Protein AF-A0A8H4C7V3-F1 (afdb_monomer)

Foldseek 3Di:
DWPKAWDDWDADPVLFKIWTWIDTPNDIDIDIAGDDVVDQQDDLSQQQSCQVSVPDDPDCVSHDPHPVRNVVVD

Structure (mmCIF, N/CA/C/O backbone):
data_AF-A0A8H4C7V3-F1
#
_entry.id   AF-A0A8H4C7V3-F1
#
loop_
_atom_site.group_PDB
_atom_site.id
_atom_site.type_symbol
_atom_site.label_atom_id
_atom_site.label_alt_id
_atom_site.label_comp_id
_atom_site.label_asym_id
_atom_site.label_entity_id
_atom_site.label_seq_id
_atom_site.pdbx_PDB_ins_code
_atom_site.Cartn_x
_atom_site.Cartn_y
_atom_site.Cartn_z
_atom_site.occupancy
_atom_site.B_iso_or_equiv
_atom_site.auth_seq_id
_atom_site.auth_comp_id
_atom_site.auth_asym_id
_atom_site.auth_atom_id
_atom_site.pdbx_PDB_model_num
ATOM 1 N N . MET A 1 1 ? 5.234 -3.458 -25.476 1.00 48.31 1 MET A N 1
ATOM 2 C CA . MET A 1 1 ? 5.279 -3.921 -24.077 1.00 48.31 1 MET A CA 1
ATOM 3 C C . MET A 1 1 ? 5.357 -2.663 -23.238 1.00 48.31 1 MET A C 1
ATOM 5 O O . MET A 1 1 ? 6.242 -1.866 -23.505 1.00 48.31 1 MET A O 1
ATOM 9 N N . ASN A 1 2 ? 4.370 -2.401 -22.381 1.00 56.72 2 ASN A N 1
ATOM 10 C CA . ASN A 1 2 ? 4.476 -1.301 -21.422 1.00 56.72 2 ASN A CA 1
ATOM 11 C C . ASN A 1 2 ? 5.353 -1.822 -20.283 1.00 56.72 2 ASN A C 1
ATOM 13 O O . ASN A 1 2 ? 4.882 -2.645 -19.502 1.00 56.72 2 ASN A O 1
ATOM 17 N N . ASP A 1 3 ? 6.611 -1.390 -20.239 1.00 62.50 3 ASP A N 1
ATOM 18 C CA . ASP A 1 3 ? 7.516 -1.652 -19.119 1.00 62.50 3 ASP A CA 1
ATOM 19 C C . ASP A 1 3 ? 7.094 -0.754 -17.956 1.00 62.50 3 ASP A C 1
ATOM 21 O O . ASP A 1 3 ? 7.553 0.378 -17.822 1.00 62.50 3 ASP A O 1
ATOM 25 N N . PHE A 1 4 ? 6.119 -1.220 -17.176 1.00 60.75 4 PHE A N 1
ATOM 26 C CA . PHE A 1 4 ? 5.800 -0.642 -15.878 1.00 60.75 4 PHE A CA 1
ATOM 27 C C . PHE A 1 4 ? 6.484 -1.487 -14.809 1.00 60.75 4 PHE A C 1
ATOM 29 O O . PHE A 1 4 ? 6.211 -2.681 -14.689 1.00 60.75 4 PHE A O 1
ATOM 36 N N . HIS A 1 5 ? 7.376 -0.862 -14.049 1.00 63.84 5 HIS A N 1
ATOM 37 C CA . HIS A 1 5 ? 8.099 -1.490 -12.958 1.00 63.84 5 HIS A CA 1
ATOM 38 C C . HIS A 1 5 ? 7.611 -0.905 -11.631 1.00 63.84 5 HIS A C 1
ATOM 40 O O . HIS A 1 5 ? 7.742 0.307 -11.426 1.00 63.84 5 HIS A O 1
ATOM 46 N N . PRO A 1 6 ? 7.049 -1.724 -10.725 1.00 67.06 6 PRO A N 1
ATOM 47 C CA . PRO A 1 6 ? 6.810 -1.282 -9.360 1.00 67.06 6 PRO A CA 1
ATOM 48 C C . PRO A 1 6 ? 8.163 -0.976 -8.704 1.00 67.06 6 PRO A C 1
ATOM 50 O O . PRO A 1 6 ? 9.055 -1.822 -8.692 1.00 67.06 6 PRO A O 1
ATOM 53 N N . GLU A 1 7 ? 8.326 0.244 -8.192 1.00 75.00 7 GLU A N 1
ATOM 54 C CA . GLU A 1 7 ? 9.578 0.690 -7.573 1.00 75.00 7 GLU A CA 1
ATOM 55 C C . GLU A 1 7 ? 9.469 0.650 -6.054 1.00 75.00 7 GLU A C 1
ATOM 57 O O . GLU A 1 7 ? 10.195 -0.109 -5.416 1.00 75.00 7 GLU A O 1
ATOM 62 N N . TRP A 1 8 ? 8.550 1.426 -5.471 1.00 80.94 8 TRP A N 1
ATOM 63 C CA . TRP A 1 8 ? 8.497 1.654 -4.025 1.00 80.94 8 TRP A CA 1
ATOM 64 C C . TRP A 1 8 ? 7.073 1.691 -3.473 1.00 80.94 8 TRP A C 1
ATOM 66 O O . TRP A 1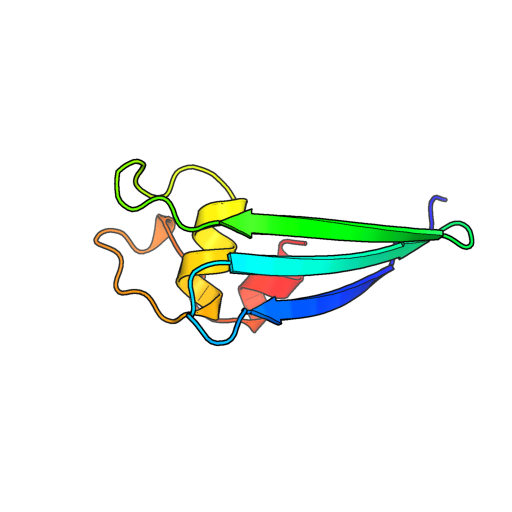 8 ? 6.149 2.189 -4.112 1.00 80.94 8 TRP A O 1
ATOM 76 N N . ILE A 1 9 ? 6.927 1.195 -2.242 1.00 81.06 9 ILE A N 1
ATOM 77 C CA . ILE A 1 9 ? 5.718 1.318 -1.422 1.00 81.06 9 ILE A CA 1
ATOM 78 C C . ILE A 1 9 ? 6.142 1.859 -0.058 1.00 81.06 9 ILE A C 1
ATOM 80 O O . ILE A 1 9 ? 7.041 1.290 0.565 1.00 81.06 9 ILE A O 1
ATOM 84 N N . TRP A 1 10 ? 5.515 2.943 0.401 1.00 84.25 10 TRP A N 1
ATOM 85 C CA . TRP A 1 10 ? 5.805 3.563 1.699 1.00 84.25 10 TRP A CA 1
ATOM 86 C C . TRP A 1 10 ? 4.545 4.155 2.337 1.00 84.25 10 TRP A C 1
ATOM 88 O O . TRP A 1 10 ? 3.568 4.426 1.643 1.00 84.25 10 TRP A O 1
ATOM 98 N N . GLY A 1 11 ? 4.563 4.326 3.658 1.00 82.50 11 GLY A N 1
ATOM 99 C CA . GLY A 1 11 ? 3.500 4.991 4.417 1.00 82.50 11 GLY A CA 1
ATOM 100 C C . GLY A 1 11 ? 3.877 6.422 4.800 1.00 82.50 11 GLY A C 1
ATOM 101 O O . GLY A 1 11 ? 5.051 6.791 4.735 1.00 82.50 11 GLY A O 1
ATOM 102 N N . ASP A 1 12 ? 2.891 7.224 5.195 1.00 84.12 12 ASP A N 1
ATOM 103 C CA . ASP A 1 12 ? 3.124 8.472 5.926 1.00 84.12 12 ASP A CA 1
ATOM 104 C C . ASP A 1 12 ? 3.452 8.215 7.407 1.00 84.12 12 ASP A C 1
ATOM 106 O O . ASP A 1 12 ? 3.171 7.148 7.953 1.00 84.12 12 ASP A O 1
ATOM 110 N N . ASP A 1 13 ? 4.012 9.224 8.078 1.00 85.06 13 ASP A N 1
ATOM 111 C CA . ASP A 1 13 ? 4.399 9.132 9.496 1.00 85.06 13 ASP A CA 1
ATOM 112 C C . ASP A 1 13 ? 3.204 8.893 10.436 1.00 85.06 13 ASP A C 1
ATOM 114 O O . ASP A 1 13 ? 3.373 8.394 11.545 1.00 85.06 13 ASP A O 1
ATOM 118 N N . ALA A 1 14 ? 1.998 9.286 10.014 1.00 80.38 14 ALA A N 1
ATOM 119 C CA . ALA A 1 14 ? 0.770 9.101 10.780 1.00 80.38 14 ALA A CA 1
ATOM 120 C C . ALA A 1 14 ? 0.122 7.720 10.568 1.00 80.38 14 ALA A C 1
ATOM 122 O O . ALA A 1 14 ? -0.893 7.439 11.202 1.00 80.38 14 ALA A O 1
ATOM 123 N N . GLU A 1 15 ? 0.681 6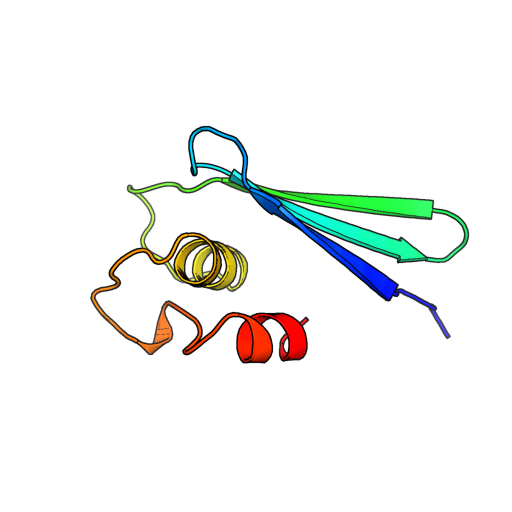.883 9.686 1.00 75.88 15 GLU A N 1
ATOM 124 C CA . GLU A 1 15 ? 0.169 5.552 9.335 1.00 75.88 15 GLU A CA 1
ATOM 125 C C . GLU A 1 15 ? -1.281 5.561 8.817 1.00 75.88 15 GLU A C 1
ATOM 127 O O . GLU A 1 15 ? -2.073 4.648 9.054 1.00 75.88 15 GLU A O 1
ATOM 132 N N . THR A 1 16 ? -1.646 6.619 8.092 1.00 76.75 16 THR A N 1
ATOM 133 C CA . THR A 1 16 ? -2.988 6.809 7.529 1.00 76.75 16 THR A CA 1
ATOM 134 C C . THR A 1 16 ? -3.030 6.688 6.017 1.00 76.75 16 THR A C 1
ATOM 136 O O . THR A 1 16 ? -4.112 6.506 5.461 1.00 76.75 16 THR A O 1
ATOM 139 N N . THR A 1 17 ? -1.895 6.809 5.328 1.00 80.56 17 THR A N 1
ATOM 140 C CA . THR A 1 17 ? -1.841 6.809 3.866 1.00 80.56 17 THR A CA 1
ATOM 141 C C . THR A 1 17 ? -0.667 5.986 3.355 1.00 80.56 17 THR A C 1
ATOM 143 O O . THR A 1 17 ? 0.476 6.216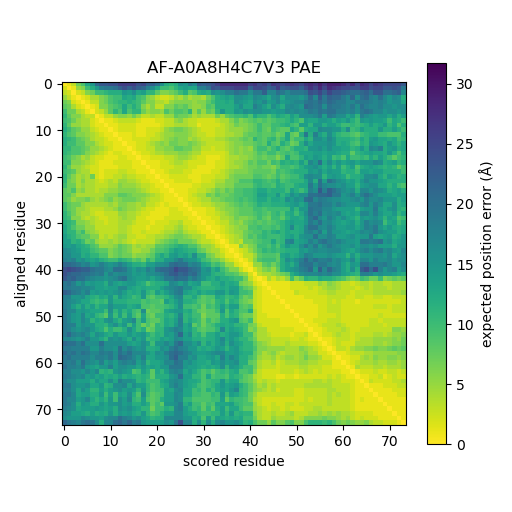 3.739 1.00 80.56 17 THR A O 1
ATOM 146 N N . VAL A 1 18 ? -0.943 5.074 2.421 1.00 80.56 18 VAL A N 1
ATOM 147 C CA . VAL A 1 18 ? 0.078 4.334 1.671 1.00 80.56 18 VAL A CA 1
ATOM 148 C C . VAL A 1 18 ? 0.265 4.960 0.303 1.00 80.56 18 VAL A C 1
ATOM 150 O O . VAL A 1 18 ? -0.700 5.287 -0.385 1.00 80.56 18 VAL A O 1
ATOM 153 N N . PHE A 1 19 ? 1.513 5.058 -0.123 1.00 84.19 19 PHE A N 1
ATOM 154 C CA . PHE A 1 19 ? 1.902 5.450 -1.462 1.00 84.19 19 PHE A CA 1
ATOM 155 C C . PHE A 1 19 ? 2.492 4.252 -2.196 1.00 84.19 19 PHE A C 1
ATOM 157 O O . PHE A 1 19 ? 3.265 3.484 -1.625 1.00 84.19 19 PHE A O 1
ATOM 164 N N . ALA A 1 20 ? 2.144 4.108 -3.470 1.00 84.00 20 ALA A N 1
ATOM 165 C CA . ALA A 1 20 ? 2.764 3.155 -4.378 1.00 84.00 20 ALA A CA 1
ATOM 166 C C . ALA A 1 20 ? 3.288 3.902 -5.601 1.00 84.00 20 ALA A C 1
ATOM 168 O O . ALA A 1 20 ? 2.538 4.612 -6.272 1.00 84.00 20 ALA A O 1
ATOM 169 N N . GLN A 1 21 ? 4.571 3.730 -5.888 1.00 86.69 21 GLN A N 1
ATOM 170 C CA . GLN A 1 21 ? 5.248 4.311 -7.035 1.00 86.69 21 GLN A CA 1
ATOM 171 C C . GLN A 1 21 ? 5.602 3.221 -8.035 1.00 86.69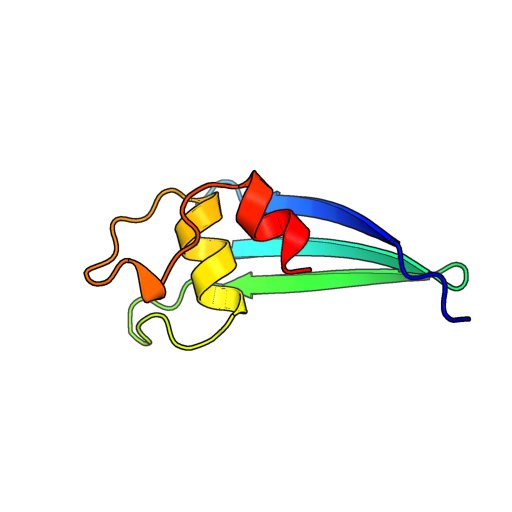 21 GLN A C 1
ATOM 173 O O . GLN A 1 21 ? 6.191 2.199 -7.678 1.00 86.69 21 GLN A O 1
ATOM 178 N N . GLY A 1 22 ? 5.317 3.489 -9.305 1.00 82.94 22 GLY A N 1
ATOM 179 C CA . GLY A 1 22 ? 5.902 2.735 -10.401 1.00 82.94 22 GLY A CA 1
ATOM 180 C C . GLY A 1 22 ? 6.452 3.648 -11.484 1.00 82.94 22 GLY A C 1
ATOM 181 O O . GLY A 1 22 ? 5.956 4.758 -11.709 1.00 82.94 22 GLY A O 1
ATOM 182 N N . TYR A 1 23 ? 7.491 3.156 -12.145 1.00 81.19 23 TYR A N 1
ATOM 183 C CA . TYR A 1 23 ? 8.159 3.821 -13.251 1.00 81.19 23 TYR A CA 1
ATOM 184 C C . TYR A 1 23 ? 7.858 3.089 -14.556 1.00 81.19 23 TYR A C 1
ATOM 186 O O . TYR A 1 23 ? 7.904 1.862 -14.617 1.00 81.19 23 TYR A O 1
ATOM 194 N N . GLY A 1 24 ? 7.564 3.836 -15.614 1.00 80.75 24 GLY A N 1
ATOM 195 C CA . GLY A 1 24 ? 7.409 3.271 -16.947 1.00 80.75 24 GLY A CA 1
ATOM 196 C C . GLY A 1 24 ? 7.236 4.335 -18.019 1.00 80.75 24 GLY A C 1
ATOM 197 O O . GLY A 1 24 ? 6.661 5.394 -17.767 1.00 80.75 24 GLY A O 1
ATOM 198 N N . ASN A 1 25 ? 7.719 4.054 -19.232 1.00 84.12 25 ASN A N 1
ATOM 199 C CA . ASN A 1 25 ? 7.701 4.996 -20.363 1.00 84.12 25 ASN A CA 1
ATOM 200 C C . ASN A 1 25 ? 8.298 6.380 -20.017 1.00 84.12 25 ASN A C 1
ATOM 202 O O . ASN A 1 25 ? 7.702 7.408 -20.347 1.00 84.12 25 ASN A O 1
ATOM 206 N N . ASP A 1 26 ? 9.434 6.406 -19.312 1.00 83.81 26 ASP A N 1
ATOM 207 C CA . ASP A 1 26 ? 10.106 7.625 -18.826 1.00 83.81 26 ASP A CA 1
ATOM 208 C C . ASP A 1 26 ? 9.238 8.534 -17.944 1.00 83.81 26 ASP A C 1
ATOM 210 O O . ASP A 1 26 ? 9.403 9.755 -17.896 1.00 83.81 26 ASP A O 1
ATOM 214 N N . ARG A 1 27 ? 8.272 7.935 -17.242 1.00 77.44 27 ARG A N 1
ATOM 215 C CA . ARG A 1 27 ? 7.356 8.624 -16.333 1.00 77.44 27 ARG A CA 1
ATOM 216 C C . ARG A 1 27 ? 7.248 7.878 -15.016 1.00 77.44 27 ARG A C 1
ATOM 218 O O . ARG A 1 27 ? 7.297 6.652 -14.972 1.00 77.44 27 ARG A O 1
ATOM 225 N N . THR A 1 28 ? 6.994 8.641 -13.964 1.00 84.06 28 THR A N 1
ATOM 226 C CA . THR A 1 28 ? 6.664 8.121 -12.639 1.00 84.06 28 THR A CA 1
ATOM 227 C C . THR A 1 28 ? 5.179 8.325 -12.381 1.00 84.06 28 THR A C 1
ATOM 229 O O . THR A 1 28 ? 4.658 9.426 -12.569 1.00 84.06 28 THR A O 1
ATOM 232 N N . ILE A 1 29 ? 4.496 7.271 -11.939 1.00 77.94 29 ILE A N 1
ATOM 233 C CA . ILE A 1 29 ? 3.127 7.347 -11.432 1.00 77.94 29 ILE A CA 1
ATOM 234 C C . ILE A 1 29 ? 3.170 7.016 -9.946 1.00 77.94 29 ILE A C 1
ATOM 236 O O . ILE A 1 29 ? 3.760 6.012 -9.553 1.00 77.94 29 ILE A O 1
ATOM 240 N N . ILE A 1 30 ? 2.538 7.864 -9.137 1.00 82.94 30 ILE A N 1
ATOM 241 C CA . ILE A 1 30 ? 2.368 7.648 -7.703 1.00 82.94 30 ILE A CA 1
ATOM 242 C C . ILE A 1 30 ? 0.872 7.553 -7.426 1.00 82.94 30 ILE A C 1
ATOM 244 O O . ILE A 1 30 ? 0.111 8.459 -7.766 1.00 82.94 30 ILE A O 1
ATOM 248 N N . PHE A 1 31 ? 0.459 6.455 -6.809 1.00 79.69 31 PHE A N 1
ATOM 249 C CA . PHE A 1 31 ? -0.875 6.271 -6.255 1.00 79.69 31 PHE A CA 1
ATOM 250 C C . PHE A 1 31 ? -0.814 6.494 -4.747 1.00 79.69 31 PHE A C 1
ATOM 252 O O . PHE A 1 31 ? 0.152 6.076 -4.114 1.00 79.69 31 PHE A O 1
ATOM 259 N N . SER A 1 32 ? -1.837 7.127 -4.173 1.00 79.50 32 SER A N 1
ATOM 260 C CA . SER A 1 32 ? -1.986 7.271 -2.724 1.00 79.50 32 SER A CA 1
ATOM 261 C C . SER A 1 32 ? -3.316 6.686 -2.265 1.00 79.50 32 SER A C 1
ATOM 263 O O . SER A 1 32 ? -4.357 6.960 -2.867 1.00 79.50 32 SER A O 1
ATOM 265 N N . PHE A 1 33 ? -3.289 5.932 -1.176 1.00 74.50 33 PHE A N 1
ATOM 266 C CA . PHE A 1 33 ? -4.431 5.224 -0.616 1.00 74.50 33 PHE A CA 1
ATOM 267 C C . PHE A 1 33 ? -4.579 5.614 0.850 1.00 74.50 33 PHE A C 1
ATOM 269 O O . PHE A 1 33 ? -3.704 5.302 1.651 1.00 74.50 33 PHE A O 1
ATOM 276 N N . SER A 1 34 ? -5.666 6.297 1.203 1.00 73.12 34 SER A N 1
ATOM 277 C CA . SER A 1 34 ? -5.910 6.739 2.579 1.00 73.12 34 SER A CA 1
ATOM 278 C C . SER A 1 34 ? -6.855 5.787 3.307 1.00 73.12 34 SER A C 1
ATOM 280 O O . SER A 1 34 ? -7.878 5.369 2.761 1.00 73.12 34 SER A O 1
ATOM 282 N N . LEU A 1 35 ? -6.516 5.471 4.553 1.00 67.81 35 LEU A N 1
ATOM 283 C CA . LEU A 1 35 ? -7.320 4.676 5.464 1.00 67.81 35 LEU A CA 1
ATOM 284 C C . LEU A 1 35 ? -8.586 5.453 5.847 1.00 67.81 35 LEU A C 1
ATOM 286 O O . LEU A 1 35 ? -8.530 6.472 6.533 1.00 67.81 35 LEU A O 1
ATOM 290 N N . ASP A 1 36 ? -9.744 4.952 5.426 1.00 70.00 36 ASP A N 1
ATOM 291 C CA . ASP A 1 36 ? -11.050 5.429 5.880 1.00 70.00 36 ASP A CA 1
ATOM 292 C C . ASP A 1 36 ? -11.677 4.364 6.783 1.00 70.00 36 ASP A C 1
ATOM 294 O O . ASP A 1 36 ? -12.261 3.390 6.309 1.00 70.00 36 ASP A O 1
ATOM 298 N N . ALA A 1 37 ? -11.570 4.558 8.100 1.00 65.81 37 ALA A N 1
ATOM 299 C CA . ALA A 1 37 ? -12.095 3.625 9.099 1.00 65.81 37 ALA A CA 1
ATOM 300 C C . ALA A 1 37 ? -13.625 3.435 9.019 1.00 65.81 37 ALA A C 1
ATOM 302 O O . ALA A 1 37 ? -14.150 2.449 9.531 1.00 65.81 37 ALA A O 1
ATOM 303 N N . SER A 1 38 ? -14.351 4.350 8.363 1.00 66.06 38 SER A N 1
ATOM 304 C CA . SER A 1 38 ? -15.796 4.220 8.138 1.00 66.06 38 SER A CA 1
ATOM 305 C C . SER A 1 38 ? -16.149 3.320 6.945 1.00 66.06 38 SER A C 1
ATOM 307 O O . SER A 1 38 ? -17.312 2.945 6.778 1.00 66.06 38 SER A O 1
ATOM 309 N N . LYS A 1 39 ? -15.156 2.946 6.125 1.00 59.91 39 LYS A N 1
ATOM 310 C CA . LYS A 1 39 ? -15.300 2.088 4.944 1.00 59.91 39 LYS A CA 1
ATOM 311 C C . LYS A 1 39 ? -14.414 0.841 5.086 1.00 59.91 39 LYS A C 1
ATOM 313 O O . LYS A 1 39 ? -13.265 0.855 4.640 1.00 59.91 39 LYS A O 1
ATOM 318 N N . PRO A 1 40 ? -14.927 -0.245 5.698 1.00 54.69 40 PRO A N 1
ATOM 319 C CA . PRO A 1 40 ? -14.135 -1.442 5.965 1.00 54.69 40 PRO A CA 1
ATOM 320 C C . PRO A 1 40 ? -13.559 -2.075 4.680 1.00 54.69 40 PRO A C 1
ATOM 322 O O . PRO A 1 40 ? -14.119 -1.896 3.590 1.00 54.69 40 PRO A O 1
ATOM 325 N N . PRO A 1 41 ? -12.429 -2.802 4.786 1.00 54.81 41 PRO A N 1
ATOM 326 C CA . PRO A 1 41 ? -11.585 -3.165 3.652 1.00 54.81 41 PRO A CA 1
ATOM 327 C C . PRO A 1 41 ? -12.335 -4.080 2.685 1.00 54.81 41 PRO A C 1
ATOM 329 O O . PRO A 1 41 ? -12.701 -5.200 3.024 1.00 54.81 41 PRO A O 1
ATOM 332 N N . THR A 1 42 ? -12.607 -3.570 1.489 1.00 62.03 42 THR A N 1
ATOM 333 C CA . THR A 1 42 ? -13.209 -4.330 0.378 1.00 62.03 42 THR A CA 1
ATOM 334 C C . THR A 1 42 ? -12.527 -4.036 -0.958 1.00 62.03 42 THR A C 1
ATOM 336 O O . THR A 1 42 ? -12.777 -4.724 -1.945 1.00 62.03 42 THR A O 1
ATOM 339 N N . SER A 1 43 ? -11.647 -3.030 -1.011 1.00 69.19 43 SER A N 1
ATOM 340 C CA . SER A 1 43 ? -10.819 -2.717 -2.174 1.00 69.19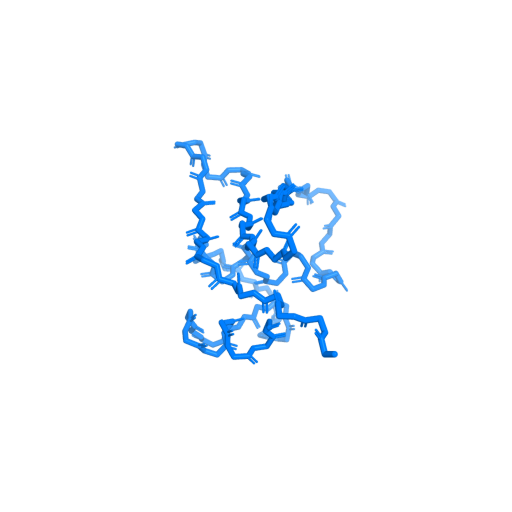 43 SER A CA 1
ATOM 341 C C . SER A 1 43 ? -9.400 -3.256 -1.972 1.00 69.19 43 SER A C 1
ATOM 343 O O . SER A 1 43 ? -8.870 -3.224 -0.861 1.00 69.19 43 SER A O 1
ATOM 345 N N . LEU A 1 44 ? -8.759 -3.696 -3.062 1.00 71.00 44 LEU A N 1
ATOM 346 C CA . LEU A 1 44 ? -7.355 -4.140 -3.080 1.00 71.00 44 LEU A CA 1
ATOM 347 C C . LEU A 1 44 ? -6.416 -3.123 -2.404 1.00 71.00 44 LEU A C 1
ATOM 349 O O . LEU A 1 44 ? -5.520 -3.502 -1.658 1.00 71.00 44 LEU A O 1
ATOM 353 N N . ALA A 1 45 ? -6.681 -1.830 -2.602 1.00 68.31 45 ALA A N 1
ATOM 354 C CA . ALA A 1 45 ? -5.975 -0.734 -1.944 1.00 68.31 45 ALA A CA 1
ATOM 355 C C . ALA A 1 45 ? -6.023 -0.824 -0.409 1.00 68.31 45 ALA A C 1
ATOM 357 O O . ALA A 1 45 ? -5.004 -0.660 0.256 1.00 68.31 45 ALA A O 1
ATOM 358 N N . ASN A 1 46 ? -7.183 -1.141 0.163 1.00 71.25 46 ASN A N 1
ATOM 359 C CA . ASN A 1 46 ? -7.325 -1.247 1.611 1.00 71.25 46 ASN A CA 1
ATOM 360 C C . ASN A 1 46 ? -6.661 -2.521 2.159 1.00 71.25 46 ASN A C 1
ATOM 362 O O . ASN A 1 46 ? -6.189 -2.499 3.290 1.00 71.25 46 ASN A O 1
ATOM 366 N N . HIS A 1 47 ? -6.565 -3.597 1.366 1.00 78.25 47 HIS A N 1
ATOM 367 C CA . HIS A 1 47 ? -5.818 -4.803 1.757 1.00 78.25 47 HIS A CA 1
ATOM 368 C C . HIS A 1 47 ? -4.309 -4.534 1.797 1.00 78.25 47 HIS A C 1
ATOM 370 O O . HIS A 1 47 ? -3.617 -5.011 2.697 1.00 78.25 47 HIS A O 1
ATOM 376 N N . ILE A 1 48 ? -3.806 -3.728 0.853 1.00 77.69 48 ILE A N 1
ATOM 377 C CA . ILE A 1 48 ? -2.421 -3.239 0.853 1.00 77.69 48 ILE A CA 1
ATOM 378 C C . ILE A 1 48 ? -2.165 -2.409 2.116 1.00 77.69 48 ILE A C 1
ATOM 380 O O . ILE A 1 48 ? -1.204 -2.686 2.830 1.00 77.69 48 ILE A O 1
ATOM 384 N N . CYS A 1 49 ? -3.041 -1.450 2.445 1.00 73.19 49 CYS A N 1
ATOM 385 C CA . CYS A 1 49 ? -2.905 -0.650 3.667 1.00 73.19 49 CYS A CA 1
ATOM 386 C C . CYS A 1 49 ? -2.940 -1.509 4.939 1.00 73.19 49 CYS A C 1
ATOM 388 O O . CYS A 1 49 ? -2.080 -1.346 5.802 1.00 73.19 49 CYS A O 1
ATOM 390 N N . ALA A 1 50 ? -3.888 -2.446 5.044 1.00 79.38 50 ALA A N 1
ATOM 391 C CA . ALA A 1 50 ? -3.998 -3.331 6.200 1.00 79.38 50 ALA A CA 1
ATOM 392 C C . ALA A 1 50 ? -2.738 -4.190 6.392 1.00 79.38 50 ALA A C 1
ATOM 394 O O . ALA A 1 50 ? -2.248 -4.312 7.514 1.00 79.38 50 ALA A O 1
ATOM 395 N N . CYS A 1 51 ? -2.173 -4.730 5.305 1.00 81.81 51 CYS A N 1
ATOM 396 C CA . CYS A 1 51 ? -0.945 -5.521 5.364 1.00 81.81 51 CYS A CA 1
ATOM 397 C C . CYS A 1 51 ? 0.283 -4.669 5.709 1.00 81.81 51 CYS A C 1
ATOM 399 O O . CYS A 1 51 ? 1.079 -5.058 6.562 1.00 81.81 51 CYS A O 1
ATOM 401 N N . MET A 1 52 ? 0.442 -3.506 5.070 1.00 80.12 52 MET A N 1
ATOM 402 C CA . MET A 1 52 ? 1.618 -2.651 5.253 1.00 80.12 52 MET A CA 1
ATOM 403 C C . MET A 1 52 ? 1.709 -2.074 6.672 1.00 80.12 52 MET A C 1
ATOM 405 O O . MET A 1 52 ? 2.804 -1.990 7.222 1.00 80.12 52 MET A O 1
ATOM 409 N N . HIS A 1 53 ? 0.570 -1.713 7.267 1.00 79.12 53 HIS A N 1
ATOM 410 C CA . HIS A 1 53 ? 0.499 -1.134 8.612 1.00 79.12 53 HIS A CA 1
ATOM 411 C C . HIS A 1 53 ? 0.228 -2.166 9.718 1.00 79.12 53 HIS A C 1
ATOM 413 O O . HIS A 1 53 ? 0.105 -1.796 10.881 1.00 79.12 53 HIS A O 1
ATOM 419 N N . GLY A 1 54 ? 0.116 -3.458 9.388 1.00 80.56 54 GLY A N 1
ATOM 420 C CA . GLY A 1 54 ? -0.150 -4.507 10.379 1.00 80.56 54 GLY A CA 1
ATOM 421 C C . GLY A 1 54 ? -1.472 -4.317 11.133 1.00 80.56 54 GLY A C 1
ATOM 422 O O . GLY A 1 54 ? -1.562 -4.657 12.311 1.00 80.56 54 GLY A O 1
ATOM 423 N N . ILE A 1 55 ? -2.484 -3.748 10.473 1.00 81.38 55 ILE A N 1
ATOM 424 C CA . ILE A 1 55 ? -3.796 -3.498 11.077 1.00 81.38 55 ILE A CA 1
ATOM 425 C C . ILE A 1 55 ? -4.469 -4.845 11.351 1.00 81.38 55 ILE A C 1
ATOM 427 O O . ILE A 1 55 ? -4.608 -5.666 10.441 1.00 81.38 55 ILE A O 1
ATOM 431 N N . GLU A 1 56 ? -4.925 -5.066 12.588 1.00 82.62 56 GLU A N 1
ATOM 432 C CA . GLU A 1 56 ? -5.774 -6.217 12.897 1.00 82.62 56 GLU A CA 1
ATOM 433 C C . GLU A 1 56 ? -7.091 -6.107 12.126 1.00 82.62 56 GLU A C 1
ATOM 435 O O . GLU A 1 56 ? -7.873 -5.170 12.302 1.00 82.62 56 GLU A O 1
ATOM 440 N N . VAL A 1 57 ? -7.327 -7.086 11.257 1.00 81.12 57 VAL A N 1
ATOM 441 C CA . VAL A 1 57 ? -8.559 -7.216 10.484 1.00 81.12 57 VAL A CA 1
ATOM 442 C C . VAL A 1 57 ? -9.410 -8.345 11.049 1.00 81.12 57 VAL A C 1
ATOM 444 O O . VAL A 1 57 ? -8.908 -9.373 11.496 1.00 81.12 57 VAL A O 1
ATOM 447 N N . ASP A 1 58 ? -10.723 -8.153 11.006 1.00 81.06 58 ASP A N 1
ATOM 448 C CA . ASP A 1 58 ? -11.732 -9.121 11.446 1.00 81.06 58 ASP A CA 1
ATOM 449 C C . ASP A 1 58 ? -11.829 -10.355 10.529 1.00 81.06 58 ASP A C 1
ATOM 451 O O . ASP A 1 58 ? -12.380 -11.381 10.924 1.00 81.06 58 ASP A O 1
ATOM 455 N N . ASP A 1 59 ? -11.290 -10.260 9.312 1.00 78.56 59 ASP A N 1
ATOM 456 C CA . ASP A 1 59 ? -11.255 -11.323 8.312 1.00 78.56 59 ASP A CA 1
ATOM 457 C C . ASP A 1 59 ? -9.903 -11.308 7.583 1.00 78.56 59 ASP A C 1
ATOM 459 O O . ASP 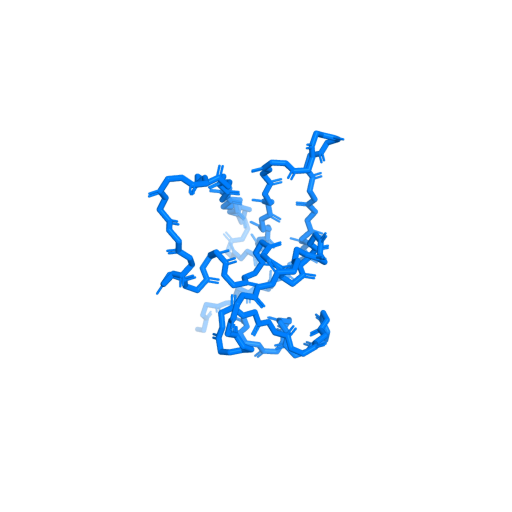A 1 59 ? -9.496 -10.291 7.021 1.00 78.56 59 ASP A O 1
ATOM 463 N N . VAL A 1 60 ? -9.212 -12.449 7.560 1.00 76.94 60 VAL A N 1
ATOM 464 C CA . VAL A 1 60 ? -7.905 -12.618 6.901 1.00 76.94 60 VAL A CA 1
ATOM 465 C C . VAL A 1 60 ? -7.935 -12.342 5.395 1.00 76.94 60 VAL A C 1
ATOM 467 O O . VAL A 1 60 ? -6.909 -11.978 4.835 1.00 76.94 60 VAL A O 1
ATOM 470 N N . SER A 1 61 ? -9.093 -12.442 4.736 1.00 79.06 61 SER A N 1
ATOM 471 C CA . SER A 1 61 ? -9.252 -12.073 3.321 1.00 79.06 61 SER A CA 1
ATOM 472 C C . SER A 1 61 ? -9.162 -10.564 3.061 1.00 79.06 61 SER A C 1
ATOM 474 O O . SER A 1 61 ? -9.031 -10.150 1.909 1.00 79.06 61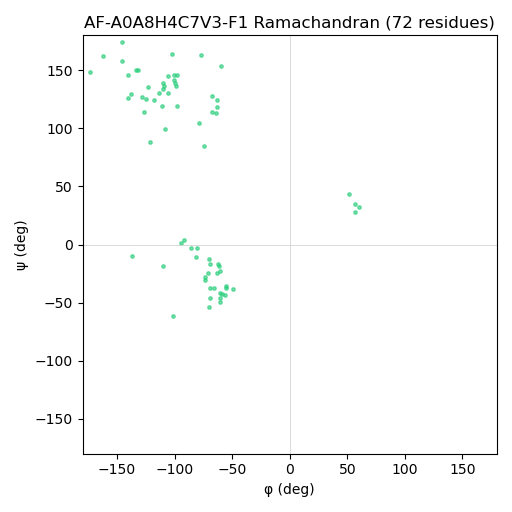 SER A O 1
ATOM 476 N N . LYS A 1 62 ? -9.204 -9.745 4.122 1.00 79.00 62 LYS A N 1
ATOM 477 C CA . LYS A 1 62 ? -9.128 -8.277 4.075 1.00 79.00 62 LYS A CA 1
ATOM 478 C C . LYS A 1 62 ? -7.706 -7.725 4.201 1.00 79.00 62 LYS A C 1
ATOM 480 O O . LYS A 1 62 ? -7.523 -6.510 4.272 1.00 79.00 62 LYS A O 1
ATOM 485 N N . SER A 1 63 ? -6.705 -8.599 4.248 1.00 83.75 63 SER A N 1
ATOM 486 C CA . SER A 1 63 ? -5.283 -8.259 4.295 1.00 83.75 63 SER A CA 1
ATOM 487 C C . SER A 1 63 ? -4.472 -9.307 3.526 1.00 83.75 63 SER A C 1
ATOM 489 O O . SER A 1 63 ? -5.009 -10.310 3.059 1.00 83.75 63 SER A O 1
ATOM 491 N N . PHE A 1 64 ? -3.171 -9.078 3.377 1.00 83.38 64 PHE A N 1
ATOM 492 C CA . PHE A 1 64 ? -2.241 -10.101 2.905 1.00 83.38 64 PHE A CA 1
ATOM 493 C C . PHE A 1 64 ? -1.534 -10.738 4.097 1.00 83.38 64 PHE A C 1
ATOM 495 O O . PHE A 1 64 ? -1.207 -10.054 5.066 1.00 83.38 64 PHE A O 1
ATOM 502 N N . GLU A 1 65 ? -1.237 -12.032 3.985 1.00 82.88 65 GLU A N 1
ATOM 503 C CA . GLU A 1 65 ? -0.546 -12.805 5.026 1.00 82.88 65 GLU A CA 1
ATOM 504 C C . GLU A 1 65 ? 0.800 -12.180 5.423 1.00 82.88 65 GLU A C 1
ATOM 506 O O . GLU A 1 65 ? 1.184 -12.179 6.590 1.00 82.88 65 GLU A O 1
ATOM 511 N N . HIS A 1 66 ? 1.502 -11.598 4.451 1.00 83.06 66 HIS A N 1
ATOM 512 C CA . HIS A 1 66 ? 2.744 -10.867 4.665 1.00 83.06 66 HIS A CA 1
ATOM 513 C C . HIS A 1 66 ? 3.073 -9.972 3.467 1.00 83.06 66 HIS A C 1
ATOM 515 O O . HIS A 1 66 ? 2.616 -10.199 2.341 1.00 83.06 66 HIS A O 1
ATOM 521 N N . SER A 1 67 ? 3.955 -8.996 3.689 1.00 76.50 67 SER A N 1
ATOM 522 C CA . SER A 1 67 ? 4.303 -7.974 2.695 1.00 76.50 67 SER A CA 1
ATOM 523 C C . SER A 1 67 ? 4.944 -8.512 1.401 1.00 76.50 67 SER A C 1
ATOM 525 O O . SER A 1 67 ? 4.980 -7.793 0.405 1.00 76.50 67 SER A O 1
ATOM 527 N N . ALA A 1 68 ? 5.452 -9.751 1.376 1.00 78.62 68 ALA A N 1
ATOM 528 C CA . ALA A 1 68 ? 5.929 -10.396 0.147 1.00 78.62 68 ALA A CA 1
ATOM 529 C C . ALA A 1 68 ? 4.758 -10.755 -0.788 1.00 78.62 68 ALA A C 1
ATOM 531 O O . ALA A 1 68 ? 4.711 -10.266 -1.910 1.00 78.62 68 ALA A O 1
ATOM 532 N N . ALA A 1 69 ? 3.762 -11.493 -0.284 1.00 76.56 69 ALA A N 1
ATOM 533 C CA . ALA A 1 69 ? 2.514 -11.794 -1.001 1.00 76.56 69 ALA A CA 1
ATOM 534 C C . ALA A 1 69 ? 1.782 -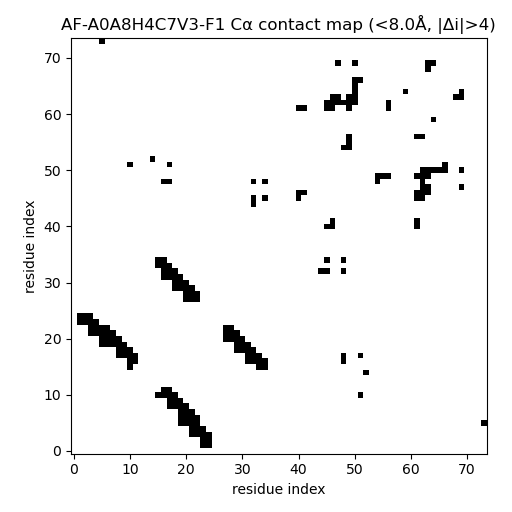10.530 -1.487 1.00 76.56 69 ALA A C 1
ATOM 536 O O . ALA A 1 69 ? 1.249 -10.511 -2.591 1.00 76.56 69 ALA A O 1
ATOM 537 N N . MET A 1 70 ? 1.798 -9.452 -0.695 1.00 81.19 70 MET A N 1
ATOM 538 C CA . MET A 1 70 ? 1.268 -8.151 -1.121 1.00 81.19 70 MET A CA 1
ATOM 539 C C . MET A 1 70 ? 1.974 -7.618 -2.380 1.00 81.19 70 MET A C 1
ATOM 541 O O . MET A 1 70 ? 1.316 -7.090 -3.269 1.00 81.19 70 MET A O 1
ATOM 545 N N . ARG A 1 71 ? 3.307 -7.746 -2.459 1.00 73.38 71 ARG A N 1
ATOM 546 C CA . ARG A 1 71 ? 4.107 -7.275 -3.603 1.00 73.38 71 ARG A CA 1
ATOM 547 C C . ARG A 1 71 ? 3.950 -8.156 -4.840 1.00 73.38 71 ARG A C 1
ATOM 549 O O . ARG A 1 71 ? 4.054 -7.632 -5.935 1.00 73.38 71 ARG A O 1
ATOM 556 N N . GLU A 1 72 ? 3.705 -9.456 -4.677 1.00 70.00 72 GLU A N 1
ATOM 557 C CA . GLU A 1 72 ? 3.438 -10.376 -5.797 1.00 70.00 72 GLU A CA 1
ATOM 558 C C . GLU A 1 72 ? 2.069 -10.146 -6.453 1.00 70.00 72 GLU A C 1
ATOM 560 O O . GLU A 1 72 ? 1.874 -10.491 -7.616 1.00 70.00 72 GLU A O 1
ATOM 565 N N . ALA A 1 73 ? 1.112 -9.582 -5.713 1.00 66.38 73 ALA A N 1
ATOM 566 C CA . ALA A 1 73 ? -0.224 -9.269 -6.214 1.00 66.38 73 ALA A CA 1
ATOM 567 C C . ALA A 1 73 ? -0.297 -7.961 -7.034 1.00 66.38 73 ALA A C 1
ATOM 569 O O . ALA A 1 73 ? -1.378 -7.621 -7.523 1.00 66.38 73 ALA A O 1
ATOM 570 N N . LEU A 1 74 ? 0.821 -7.232 -7.152 1.00 60.50 74 LEU A N 1
ATOM 571 C CA . LEU A 1 74 ? 0.979 -5.971 -7.888 1.00 60.50 74 LEU A CA 1
ATOM 572 C C . LEU A 1 74 ? 1.763 -6.187 -9.185 1.00 60.50 74 LEU A C 1
ATOM 574 O O . LEU A 1 74 ? 1.365 -5.565 -10.196 1.00 60.50 74 LEU A O 1
#

Solvent-accessible surface area (backbone atoms only — not comparable to full-atom values): 4610 Å² total; per-residue (Å²): 131,87,60,69,42,82,72,50,74,52,67,46,97,83,73,45,35,35,36,42,34,32,40,37,88,95,42,78,50,76,48,78,44,70,72,49,88,90,58,74,60,82,50,72,66,41,19,49,44,27,34,75,69,67,52,90,64,99,46,75,89,38,35,41,99,43,70,64,63,49,59,73,77,107

pLDDT: mean 75.54, std 8.59, range [48.31, 86.69]

Sequence (74 aa):
MNDFHPEWIWGDDAETTVFAQGYGNDRTIIFSFSLDASKPPTSLANHICACMHGIEVDDVSKSFEHSAAMREAL

Secondary structure (DSSP, 8-state):
---EEEEEEEE-TTSSEEEEEEEETTEEEEEEEE--TTS-S-SHHHHHHHHHTT---SSGGGS-SSHHHHHHT-

Mean predicted aligned error: 9.53 Å

Organism: Colletotrichum gloeosporioides (NCBI:txid474922)

Radius of gyration: 12.93 Å; Cα contacts (8 Å, |Δi|>4): 105; chains: 1; bounding box: 26×22×37 Å

Nearest PDB structures (foldseek):
  7n8k-assembly2_B  TM=5.943E-01  e=8.838E-02 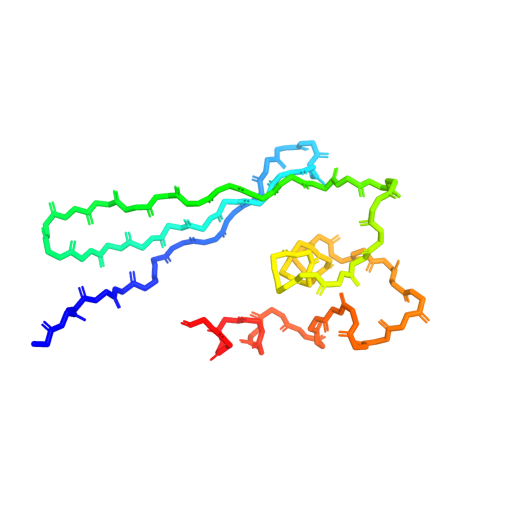 Homo sapiens
  8ssm-assembly2_D  TM=6.978E-01  e=1.670E-01  Citrobacter rodentium
  3ho8-assembly1_D  TM=6.929E-01  e=5.596E-01  Staphylococcus aureus subsp. aureus Mu50
  8gk8-assembly1_A  TM=6.397E-01  e=5.596E-01  Staphylococcus aureus
  4hnv-assembly1_B  TM=6.220E-01  e=1.201E+00  Staphylococcus aureus